Protein AF-A0A2R6J4U1-F1 (afdb_monomer_lite)

Secondary structure (DSSP, 8-state):
---SSHHHHHHHHHHHT---TTSSSPP-HHHHHHHHHHHHHHHHHSEEEHHHHHHHTGGG--TTS-HHHIIIIIIHHHHHTSTTEEPPPTT--EEEE---

pLDDT: mean 87.59, std 14.26, range [38.69, 97.19]

Structure (mmCIF, N/CA/C/O backbone):
data_AF-A0A2R6J4U1-F1
#
_entry.id   AF-A0A2R6J4U1-F1
#
loop_
_atom_site.group_PDB
_atom_site.id
_atom_site.type_symbol
_atom_site.label_atom_id
_atom_site.label_alt_id
_atom_site.label_comp_id
_atom_site.label_asym_id
_atom_site.label_entity_id
_atom_site.label_seq_id
_atom_site.pdbx_PDB_ins_code
_atom_site.Cartn_x
_atom_site.Cartn_y
_atom_site.Cartn_z
_atom_site.occupancy
_atom_site.B_iso_or_equiv
_atom_site.auth_seq_id
_atom_site.auth_comp_id
_atom_site.auth_asym_id
_atom_site.auth_atom_id
_atom_site.pdbx_PDB_model_num
ATOM 1 N N . MET A 1 1 ? -26.234 18.492 -7.049 1.00 38.69 1 MET A N 1
ATOM 2 C CA . MET A 1 1 ? -25.431 17.252 -7.011 1.00 38.69 1 MET A CA 1
ATOM 3 C C . MET A 1 1 ? -23.974 17.667 -6.953 1.00 38.69 1 MET A C 1
ATOM 5 O O . MET A 1 1 ? -23.422 18.041 -7.976 1.00 38.69 1 MET A O 1
ATOM 9 N N . ALA A 1 2 ? -23.393 17.754 -5.762 1.00 41.94 2 ALA A N 1
ATOM 10 C CA . ALA A 1 2 ? -22.019 18.206 -5.587 1.00 41.94 2 ALA A CA 1
ATOM 11 C C . ALA A 1 2 ? -21.324 17.318 -4.557 1.00 41.94 2 ALA A C 1
ATOM 13 O O . ALA A 1 2 ? -21.962 16.853 -3.616 1.00 41.94 2 ALA A O 1
ATOM 14 N N . SER A 1 3 ? -20.018 17.157 -4.758 1.00 44.16 3 SER A N 1
ATOM 15 C CA . SER A 1 3 ? -19.040 16.681 -3.776 1.00 44.16 3 SER A CA 1
ATOM 16 C C . SER A 1 3 ? -18.812 15.169 -3.699 1.00 44.16 3 SER A C 1
ATOM 18 O O . SER A 1 3 ? -19.198 14.483 -2.761 1.00 44.16 3 SER A O 1
ATOM 20 N N . SER A 1 4 ? -18.026 14.663 -4.652 1.00 43.28 4 SER A N 1
ATOM 21 C CA . SER A 1 4 ? -17.108 13.536 -4.392 1.00 43.28 4 SER A CA 1
ATOM 22 C C . SER A 1 4 ? -15.702 13.753 -4.978 1.00 43.28 4 SER A C 1
ATOM 24 O O . SER A 1 4 ? -14.849 12.877 -4.887 1.00 43.28 4 SER A O 1
ATOM 26 N N . ALA A 1 5 ? -15.415 14.936 -5.540 1.00 44.84 5 ALA A N 1
ATOM 27 C CA . ALA A 1 5 ? -14.123 15.232 -6.167 1.00 44.84 5 ALA A CA 1
ATOM 28 C C . ALA A 1 5 ? -13.001 15.581 -5.164 1.00 44.84 5 ALA A C 1
ATOM 30 O O . ALA A 1 5 ? -11.827 15.438 -5.493 1.00 44.84 5 ALA A O 1
ATOM 31 N N . GLY A 1 6 ? -13.336 15.982 -3.929 1.00 40.78 6 GLY A N 1
ATOM 32 C CA . GLY A 1 6 ? -12.351 16.451 -2.939 1.00 40.78 6 GLY A CA 1
ATOM 33 C C . GLY A 1 6 ? -11.407 15.367 -2.400 1.00 40.78 6 GLY A C 1
ATOM 34 O O . GLY A 1 6 ? -10.245 15.647 -2.124 1.00 40.78 6 GLY A O 1
ATOM 35 N N . GLY A 1 7 ? -11.858 14.109 -2.311 1.00 52.09 7 GLY A N 1
ATOM 36 C CA . GLY A 1 7 ? -11.033 13.013 -1.780 1.00 52.09 7 GLY A CA 1
ATOM 37 C C . GLY A 1 7 ? -9.926 12.539 -2.734 1.00 52.09 7 GLY A C 1
ATOM 38 O O . GLY A 1 7 ? -8.857 12.120 -2.293 1.00 52.09 7 GLY A O 1
ATOM 39 N N . SER A 1 8 ? -10.136 12.623 -4.054 1.00 56.88 8 SER A N 1
ATOM 40 C CA . SER A 1 8 ? -9.157 12.121 -5.037 1.00 56.88 8 SER A CA 1
ATOM 41 C C . SER A 1 8 ? -7.981 13.074 -5.270 1.00 56.88 8 SER A C 1
ATOM 43 O O . SER A 1 8 ? -6.875 12.609 -5.535 1.00 56.88 8 SER A O 1
ATOM 45 N N . THR A 1 9 ? -8.194 14.388 -5.147 1.00 60.91 9 THR A N 1
ATOM 46 C CA . THR A 1 9 ? -7.124 15.387 -5.305 1.00 60.91 9 THR A CA 1
ATOM 47 C C . THR A 1 9 ? -6.193 15.396 -4.094 1.00 60.91 9 THR A C 1
ATOM 49 O O . THR A 1 9 ? -4.976 15.393 -4.260 1.00 60.91 9 THR A O 1
ATOM 52 N N . ASN A 1 10 ? -6.748 15.290 -2.882 1.00 81.94 10 ASN A N 1
ATOM 53 C CA . ASN A 1 10 ? -5.950 15.276 -1.654 1.00 81.94 10 ASN A CA 1
ATOM 54 C C . ASN A 1 10 ? -5.075 14.017 -1.553 1.00 81.94 10 ASN A C 1
ATOM 56 O O . ASN A 1 10 ? -3.898 14.113 -1.227 1.00 81.94 10 ASN A O 1
ATOM 60 N N . THR A 1 11 ? -5.603 12.841 -1.919 1.00 85.00 11 THR A N 1
ATOM 61 C CA . THR A 1 11 ? -4.825 11.584 -1.882 1.00 85.00 11 THR A CA 1
ATOM 62 C C . THR A 1 11 ? -3.596 11.611 -2.786 1.00 85.00 11 THR A C 1
ATOM 64 O O . THR A 1 11 ? -2.553 11.093 -2.400 1.00 85.00 11 THR A O 1
ATOM 67 N N . ARG A 1 12 ? -3.689 12.236 -3.966 1.00 87.44 12 ARG A N 1
ATOM 68 C CA . ARG A 1 12 ? -2.543 12.374 -4.871 1.00 87.44 12 ARG A CA 1
ATOM 69 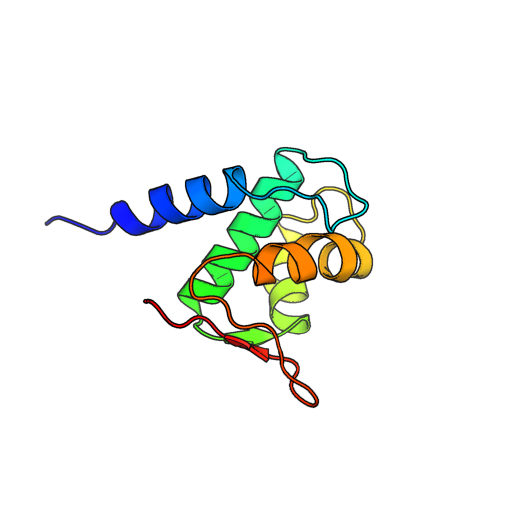C C . ARG A 1 12 ? -1.492 13.337 -4.321 1.00 87.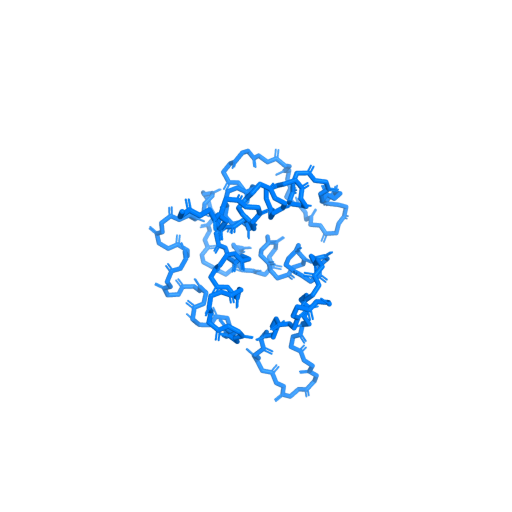44 12 ARG A C 1
ATOM 71 O O . ARG A 1 12 ? -0.317 12.997 -4.355 1.00 87.44 12 ARG A O 1
ATOM 78 N N . ALA A 1 13 ? -1.914 14.479 -3.780 1.00 88.19 13 ALA A N 1
ATOM 79 C CA . ALA A 1 13 ? -1.001 15.450 -3.182 1.00 88.19 13 ALA A CA 1
ATOM 80 C C . ALA A 1 13 ? -0.212 14.854 -2.003 1.00 88.19 13 ALA A C 1
ATOM 82 O O . ALA A 1 13 ? 0.988 15.081 -1.903 1.00 88.19 13 ALA A O 1
ATOM 83 N N . PHE A 1 14 ? -0.856 14.039 -1.157 1.00 89.00 14 PHE A N 1
ATOM 84 C CA . PHE A 1 14 ? -0.166 13.360 -0.055 1.00 89.00 14 PHE A CA 1
ATOM 85 C C . PHE A 1 14 ? 0.919 12.400 -0.543 1.00 89.00 14 PHE A C 1
ATOM 87 O O . PHE A 1 14 ? 2.019 12.412 -0.007 1.00 89.00 14 PHE A O 1
ATOM 94 N N . VAL A 1 15 ? 0.641 11.614 -1.587 1.00 89.44 15 VAL A N 1
ATOM 95 C CA . VAL A 1 15 ? 1.644 10.712 -2.175 1.00 89.44 15 VAL A CA 1
ATOM 96 C C . VAL A 1 15 ? 2.771 11.497 -2.840 1.00 89.44 15 VAL A C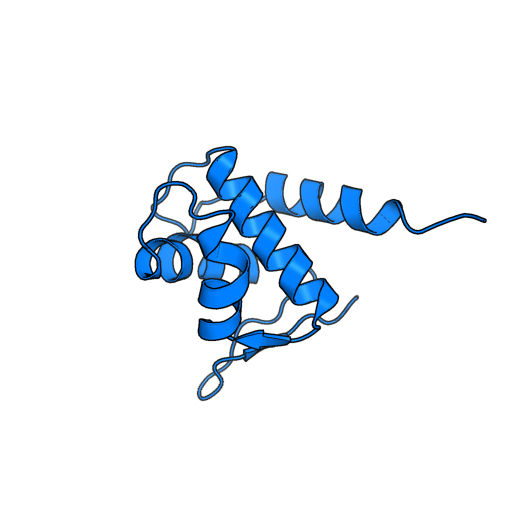 1
ATOM 98 O O . VAL A 1 15 ? 3.934 11.130 -2.718 1.00 89.44 15 VAL A O 1
ATOM 101 N N . GLU A 1 16 ? 2.453 12.602 -3.515 1.00 88.44 16 GLU A N 1
ATOM 102 C CA . GLU A 1 16 ? 3.467 13.431 -4.166 1.00 88.44 16 GLU A CA 1
ATOM 103 C C . GLU A 1 16 ? 4.392 14.157 -3.173 1.00 88.44 16 GLU A C 1
ATOM 105 O O . GLU A 1 16 ? 5.499 14.544 -3.558 1.00 88.44 16 GLU A O 1
ATOM 110 N N . ALA A 1 17 ? 3.954 14.309 -1.920 1.00 89.12 17 ALA A N 1
ATOM 111 C CA . ALA A 1 17 ? 4.714 14.888 -0.818 1.00 89.12 17 ALA A CA 1
ATOM 112 C C . ALA A 1 17 ? 5.562 13.867 -0.034 1.00 89.12 17 ALA A C 1
ATOM 114 O O . ALA A 1 17 ? 6.296 14.274 0.864 1.00 89.12 17 ALA A O 1
ATOM 115 N N . LEU A 1 18 ? 5.481 12.567 -0.351 1.00 89.75 18 LEU A N 1
ATOM 116 C CA . LEU A 1 18 ? 6.285 11.540 0.314 1.00 89.75 18 LEU A CA 1
ATOM 117 C C . LEU A 1 18 ? 7.777 11.740 0.036 1.00 89.75 18 LEU A C 1
ATOM 119 O O . LEU A 1 18 ? 8.188 11.974 -1.104 1.00 89.75 18 LEU A O 1
ATOM 123 N N . SER A 1 19 ? 8.580 11.602 1.090 1.00 82.06 19 SER A N 1
ATOM 124 C CA . SER A 1 19 ? 10.017 11.894 1.057 1.00 82.06 19 SER A CA 1
ATOM 125 C C . SER A 1 19 ? 10.834 10.786 0.381 1.00 82.06 19 SER A C 1
ATOM 127 O O . SER A 1 19 ? 11.920 11.037 -0.131 1.00 82.06 19 SER A O 1
ATOM 129 N N . TYR A 1 20 ? 10.318 9.549 0.362 1.00 87.44 20 TYR A N 1
ATOM 130 C CA . TYR A 1 20 ? 11.043 8.339 -0.059 1.00 87.44 20 TYR A CA 1
ATOM 131 C C . TYR A 1 20 ? 12.342 8.060 0.736 1.00 87.44 20 TYR A C 1
ATOM 133 O O . TYR A 1 20 ? 13.023 7.078 0.469 1.00 87.44 20 TYR A O 1
ATOM 141 N N . GLU A 1 21 ? 12.665 8.843 1.769 1.00 81.38 21 GLU A N 1
ATOM 142 C CA . GLU A 1 21 ? 13.887 8.693 2.579 1.00 81.38 21 GLU A CA 1
ATOM 143 C C . GLU A 1 21 ? 14.015 7.326 3.266 1.00 81.38 21 GLU A C 1
ATOM 145 O O . GLU A 1 21 ? 15.118 6.887 3.589 1.00 81.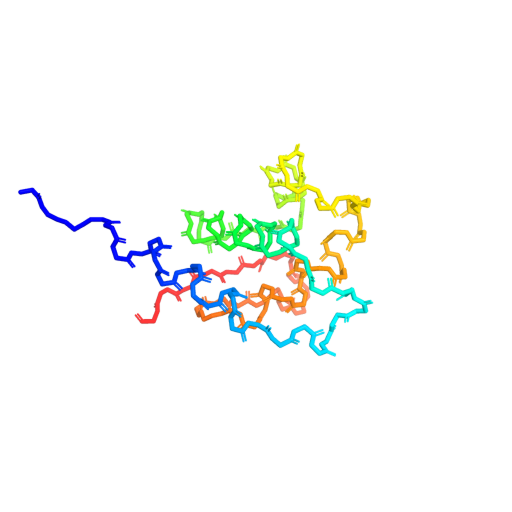38 21 GLU A O 1
ATOM 150 N N . HIS A 1 22 ? 12.894 6.639 3.488 1.00 77.50 22 HIS A N 1
ATOM 151 C CA . HIS A 1 22 ? 12.842 5.339 4.155 1.00 77.50 22 HIS A CA 1
ATOM 152 C C . HIS A 1 22 ? 12.684 4.153 3.196 1.00 77.50 22 HIS A C 1
ATOM 154 O O . HIS A 1 22 ? 12.531 3.018 3.649 1.00 77.50 22 HIS A O 1
ATOM 160 N N . THR A 1 23 ? 12.743 4.387 1.883 1.00 82.06 23 THR A N 1
ATOM 161 C CA . THR A 1 23 ? 12.757 3.329 0.870 1.00 82.06 23 THR A CA 1
ATOM 162 C C . THR A 1 23 ? 14.090 3.324 0.117 1.00 82.06 23 THR A C 1
ATOM 164 O O . THR A 1 23 ? 14.629 4.383 -0.193 1.00 82.06 23 THR A O 1
ATOM 167 N N . PRO A 1 24 ? 14.647 2.144 -0.211 1.00 85.06 24 PRO A N 1
ATOM 168 C CA . PRO A 1 24 ? 15.841 2.048 -1.054 1.00 85.06 24 PRO A CA 1
ATOM 169 C C . PRO A 1 24 ? 15.557 2.377 -2.532 1.00 85.06 24 PRO A C 1
ATOM 171 O O . PRO A 1 24 ? 16.447 2.259 -3.374 1.00 85.06 24 PRO A O 1
ATOM 174 N N . LEU A 1 25 ? 14.311 2.718 -2.875 1.00 89.06 25 LEU A N 1
ATOM 175 C CA . LEU A 1 25 ? 13.848 2.893 -4.240 1.00 89.06 25 LEU A CA 1
ATOM 176 C C . LEU A 1 25 ? 13.839 4.365 -4.644 1.00 89.06 25 LEU A C 1
ATOM 178 O O . LEU A 1 25 ? 13.256 5.210 -3.976 1.00 89.06 25 LEU A O 1
ATOM 182 N N . GLU A 1 26 ? 14.365 4.648 -5.832 1.00 89.62 26 GLU A N 1
ATOM 183 C CA . GLU A 1 26 ? 14.213 5.961 -6.461 1.00 89.62 26 GLU A CA 1
ATOM 184 C C . GLU A 1 26 ? 12.741 6.329 -6.697 1.00 89.62 26 GLU A C 1
ATOM 186 O O . GLU A 1 26 ? 11.907 5.496 -7.071 1.00 89.62 26 GLU A O 1
ATOM 191 N N . ARG A 1 27 ? 12.401 7.606 -6.573 1.00 91.19 27 ARG A N 1
ATOM 192 C CA . ARG A 1 27 ? 11.043 8.047 -6.875 1.00 91.19 27 ARG A CA 1
ATOM 193 C C . ARG A 1 27 ? 10.778 8.004 -8.381 1.00 91.19 27 ARG A C 1
ATOM 195 O O . ARG A 1 27 ? 11.484 8.618 -9.177 1.00 91.19 27 ARG A O 1
ATOM 202 N N . THR A 1 28 ? 9.706 7.323 -8.784 1.00 93.56 28 THR A N 1
ATOM 203 C CA . THR A 1 28 ? 9.217 7.332 -10.171 1.00 93.56 28 THR A CA 1
ATOM 204 C C . THR A 1 28 ? 7.705 7.501 -10.206 1.00 93.56 28 THR A C 1
ATOM 206 O O . THR A 1 28 ? 7.001 7.156 -9.258 1.00 93.56 28 THR A O 1
ATOM 209 N N . ARG A 1 29 ? 7.170 7.967 -11.340 1.00 91.88 29 ARG A N 1
ATOM 210 C CA . ARG A 1 29 ? 5.716 8.113 -11.513 1.00 91.88 29 ARG A CA 1
ATOM 211 C C . ARG A 1 29 ? 4.963 6.789 -11.343 1.00 91.88 29 ARG A C 1
ATOM 213 O O . ARG A 1 29 ? 3.847 6.792 -10.839 1.00 91.88 29 ARG A O 1
ATOM 220 N N . ALA A 1 30 ? 5.557 5.670 -11.760 1.00 94.31 30 ALA A N 1
ATOM 221 C CA . ALA A 1 30 ? 4.946 4.351 -11.616 1.00 94.31 30 ALA A CA 1
ATOM 222 C C . ALA A 1 30 ? 4.863 3.918 -10.142 1.00 94.31 30 ALA A C 1
ATOM 224 O O . ALA A 1 30 ? 3.856 3.341 -9.734 1.00 94.31 30 ALA A O 1
ATOM 225 N N . ARG A 1 31 ? 5.888 4.251 -9.349 1.00 94.94 31 ARG A N 1
ATOM 226 C CA . ARG A 1 31 ? 5.951 3.989 -7.907 1.00 94.94 31 ARG A CA 1
ATOM 227 C C . ARG A 1 31 ? 4.955 4.855 -7.133 1.00 94.94 31 ARG A C 1
ATOM 229 O O . ARG A 1 31 ? 4.159 4.313 -6.370 1.00 94.94 31 ARG A O 1
ATOM 236 N N . ASP A 1 32 ? 4.882 6.151 -7.443 1.00 94.69 32 ASP A N 1
ATOM 237 C CA . ASP A 1 32 ? 3.858 7.049 -6.886 1.00 94.69 32 ASP A CA 1
ATOM 238 C C . ASP A 1 32 ? 2.442 6.542 -7.207 1.00 94.69 32 ASP A C 1
ATOM 240 O O . ASP A 1 32 ? 1.579 6.461 -6.334 1.00 94.69 32 ASP A O 1
ATOM 244 N N . ASP A 1 33 ? 2.190 6.134 -8.454 1.00 95.06 33 ASP A N 1
ATOM 245 C CA . ASP A 1 33 ? 0.890 5.592 -8.856 1.00 95.06 33 ASP A CA 1
ATOM 246 C C . ASP A 1 33 ? 0.549 4.273 -8.129 1.00 95.06 33 ASP A C 1
ATOM 248 O O . ASP A 1 33 ? -0.629 4.015 -7.861 1.00 95.06 33 ASP A O 1
ATOM 252 N N . ALA A 1 34 ? 1.545 3.444 -7.799 1.00 96.69 34 ALA A N 1
ATOM 253 C CA . ALA A 1 34 ? 1.354 2.211 -7.039 1.00 96.69 34 ALA A CA 1
ATOM 254 C C . ALA A 1 34 ? 0.975 2.483 -5.579 1.00 96.69 34 ALA A C 1
ATOM 256 O O . ALA A 1 34 ? -0.024 1.939 -5.096 1.00 96.69 34 ALA A O 1
ATOM 257 N N . VAL A 1 35 ? 1.699 3.383 -4.908 1.00 96.56 35 VAL A N 1
ATOM 258 C CA . VAL A 1 35 ? 1.385 3.813 -3.536 1.00 96.56 35 VAL A CA 1
ATOM 259 C C . VAL A 1 35 ? 0.011 4.478 -3.489 1.00 96.56 35 VAL A C 1
ATOM 261 O O . VAL A 1 35 ? -0.817 4.148 -2.639 1.00 96.56 35 VAL A O 1
ATOM 264 N N . LEU A 1 36 ? -0.298 5.342 -4.460 1.00 95.75 36 LEU A N 1
ATOM 265 C CA . LEU A 1 36 ? -1.609 5.978 -4.578 1.00 95.75 36 LEU A CA 1
ATOM 266 C C . LEU A 1 36 ? -2.735 4.955 -4.757 1.00 95.75 36 LEU A C 1
ATOM 268 O O . LEU A 1 36 ? -3.811 5.112 -4.176 1.00 95.75 36 LEU A O 1
ATOM 272 N N . ALA A 1 37 ? -2.516 3.912 -5.558 1.00 96.50 37 ALA A N 1
ATOM 273 C CA . ALA A 1 37 ? -3.500 2.855 -5.751 1.00 96.50 37 ALA A CA 1
ATOM 274 C C . ALA A 1 37 ? -3.704 2.022 -4.475 1.00 96.50 37 ALA A C 1
ATOM 276 O O . ALA A 1 37 ? -4.852 1.743 -4.122 1.00 96.50 37 ALA A O 1
ATOM 277 N N . ALA A 1 38 ? -2.629 1.690 -3.754 1.00 96.75 38 ALA A N 1
ATOM 278 C CA . ALA A 1 38 ? -2.703 1.004 -2.465 1.00 96.75 38 ALA A CA 1
ATOM 279 C C . ALA A 1 38 ? -3.447 1.846 -1.418 1.00 96.75 38 ALA A C 1
ATOM 281 O O . ALA A 1 38 ? -4.347 1.344 -0.741 1.00 96.75 38 ALA A O 1
ATOM 282 N N . TYR A 1 39 ? -3.157 3.146 -1.353 1.00 95.75 39 TYR A N 1
ATOM 283 C CA . TYR A 1 39 ? -3.829 4.066 -0.442 1.00 95.75 39 TYR A CA 1
ATOM 284 C C . TYR A 1 39 ? -5.323 4.191 -0.758 1.00 95.75 39 TYR A C 1
ATOM 286 O O . TYR A 1 39 ? -6.164 4.001 0.117 1.00 95.75 39 TYR A O 1
ATOM 294 N N . LYS A 1 40 ? -5.688 4.398 -2.030 1.00 95.12 40 LYS A N 1
ATOM 295 C CA . LYS A 1 40 ? -7.097 4.426 -2.463 1.00 95.12 40 LYS A CA 1
ATOM 296 C C . LYS A 1 40 ? -7.823 3.117 -2.168 1.00 95.12 40 LYS A C 1
ATOM 298 O O . LYS A 1 40 ? -8.986 3.144 -1.755 1.00 95.12 40 LYS A O 1
ATOM 303 N N . TYR A 1 41 ? -7.152 1.980 -2.358 1.00 95.75 41 TYR A N 1
ATOM 304 C CA . TYR A 1 41 ? -7.701 0.674 -2.013 1.00 95.75 41 TYR A CA 1
ATOM 305 C C . TYR A 1 41 ? -8.003 0.591 -0.514 1.00 95.75 41 TYR A C 1
ATOM 307 O O . TYR A 1 41 ? -9.115 0.214 -0.138 1.00 95.75 41 TYR A O 1
ATOM 315 N N . LEU A 1 42 ? -7.057 1.004 0.332 1.00 95.56 42 LEU A N 1
ATOM 316 C CA . LEU A 1 42 ? -7.213 0.994 1.782 1.00 95.56 42 LEU A CA 1
ATOM 317 C C . LEU A 1 42 ? -8.314 1.955 2.261 1.00 95.56 42 LEU A C 1
ATOM 319 O O . LEU A 1 42 ? -9.132 1.562 3.087 1.00 95.56 42 LEU A O 1
ATOM 323 N N . ILE A 1 43 ? -8.408 3.166 1.704 1.00 93.88 43 ILE A N 1
ATOM 324 C CA . ILE A 1 43 ? -9.497 4.114 2.008 1.00 93.88 43 ILE A CA 1
ATOM 325 C C . ILE A 1 43 ? -10.862 3.496 1.690 1.00 93.88 43 ILE A C 1
ATOM 327 O O . ILE A 1 43 ? -11.801 3.612 2.478 1.00 93.88 43 ILE A O 1
ATOM 331 N N . THR A 1 44 ? -10.963 2.821 0.542 1.00 93.94 44 THR A N 1
ATOM 332 C CA . THR A 1 44 ? -12.214 2.214 0.065 1.00 93.94 44 THR A CA 1
ATOM 333 C C . THR A 1 44 ? -12.656 1.055 0.958 1.00 93.94 44 THR A C 1
ATOM 335 O O . THR A 1 44 ? -13.827 0.967 1.316 1.00 93.94 44 THR A O 1
ATOM 338 N N . HIS A 1 45 ? -11.726 0.181 1.349 1.00 94.12 45 HIS A N 1
ATOM 339 C CA . HIS A 1 45 ? -12.037 -1.038 2.104 1.00 94.12 45 HIS A CA 1
ATOM 340 C C . HIS A 1 45 ? -11.928 -0.864 3.623 1.00 94.12 45 HIS A C 1
ATOM 342 O O . HIS A 1 45 ? -12.280 -1.778 4.368 1.00 94.12 45 HIS A O 1
ATOM 348 N N . ARG A 1 46 ? -11.419 0.284 4.094 1.00 93.56 46 ARG A N 1
ATOM 349 C CA . ARG A 1 46 ? -11.081 0.626 5.494 1.00 93.56 46 ARG A CA 1
ATOM 350 C C . ARG A 1 46 ? -10.025 -0.259 6.150 1.00 93.56 46 ARG A C 1
ATOM 352 O O . ARG A 1 46 ? -9.374 0.170 7.097 1.00 93.56 46 ARG A O 1
ATOM 359 N N . THR A 1 47 ? -9.842 -1.475 5.655 1.00 94.94 47 THR A N 1
ATOM 360 C CA . THR A 1 47 ? -8.843 -2.436 6.098 1.00 94.94 47 THR A CA 1
ATOM 361 C C . THR A 1 47 ? -8.263 -3.175 4.900 1.00 94.94 47 THR A C 1
ATOM 363 O O . THR A 1 47 ? -8.969 -3.434 3.924 1.00 94.94 47 THR A O 1
ATOM 366 N N . ALA A 1 48 ? -6.979 -3.517 4.957 1.00 96.50 48 ALA A N 1
ATOM 367 C CA . ALA A 1 48 ? -6.343 -4.333 3.928 1.00 96.50 48 ALA A CA 1
ATOM 368 C C . ALA A 1 48 ? -5.212 -5.170 4.522 1.00 96.50 48 ALA A C 1
ATOM 370 O O . ALA A 1 48 ? -4.477 -4.705 5.386 1.00 96.50 48 ALA A O 1
ATOM 371 N N . SER A 1 49 ? -5.047 -6.402 4.045 1.00 95.31 49 SER A N 1
ATOM 372 C CA . SER A 1 49 ? -3.859 -7.208 4.346 1.00 95.31 49 SER A CA 1
ATOM 373 C C . SER A 1 49 ? -2.801 -7.054 3.254 1.00 95.31 49 SER A C 1
ATOM 375 O O . SER A 1 49 ? -3.129 -6.645 2.136 1.00 95.31 49 SER A O 1
ATOM 377 N N . ARG A 1 50 ? -1.558 -7.472 3.536 1.00 94.75 50 ARG A N 1
ATOM 378 C CA . ARG A 1 50 ? -0.522 -7.671 2.502 1.00 94.75 50 ARG A CA 1
ATOM 379 C C . ARG A 1 50 ? -1.065 -8.467 1.319 1.00 94.75 50 ARG A C 1
ATOM 381 O O . ARG A 1 50 ? -0.973 -8.024 0.181 1.00 94.75 50 ARG A O 1
ATOM 388 N N . LEU A 1 51 ? -1.695 -9.609 1.605 1.00 94.38 51 LEU A N 1
ATOM 389 C CA . LEU A 1 51 ? -2.257 -10.490 0.584 1.00 94.38 51 LEU A CA 1
ATOM 390 C C . LEU A 1 51 ? -3.325 -9.774 -0.251 1.00 94.38 51 LEU A C 1
ATOM 392 O O . LEU A 1 51 ? -3.337 -9.899 -1.469 1.00 94.38 51 LEU A O 1
ATOM 396 N N . SER A 1 52 ? -4.194 -8.985 0.382 1.00 95.94 52 SER A N 1
ATOM 397 C CA . SER A 1 52 ? -5.223 -8.210 -0.317 1.00 95.94 52 SER A CA 1
ATOM 398 C C . SER A 1 52 ? -4.616 -7.155 -1.243 1.00 95.94 52 SER A C 1
ATOM 400 O O . SER A 1 52 ? -5.086 -7.004 -2.368 1.00 95.94 52 SER A O 1
ATOM 402 N N . LEU A 1 53 ? -3.576 -6.448 -0.797 1.00 96.12 53 LEU A N 1
ATOM 403 C CA . LEU A 1 53 ? -2.887 -5.440 -1.606 1.00 96.12 53 LEU A CA 1
ATOM 404 C C . LEU A 1 53 ? -2.157 -6.086 -2.792 1.00 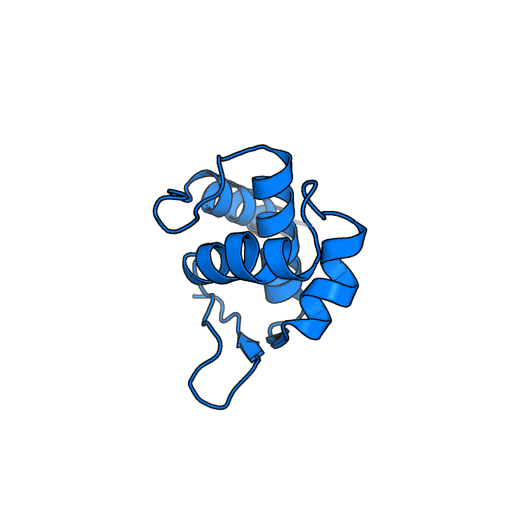96.12 53 LEU A C 1
ATOM 406 O O . LEU A 1 53 ? -2.345 -5.658 -3.930 1.00 96.12 53 LEU A O 1
ATOM 410 N N . VAL A 1 54 ? -1.416 -7.168 -2.550 1.00 96.75 54 VAL A N 1
ATOM 411 C CA . VAL A 1 54 ? -0.717 -7.923 -3.601 1.00 96.75 54 VAL A CA 1
ATOM 412 C C . VAL A 1 54 ? -1.699 -8.579 -4.581 1.00 96.75 54 VAL A C 1
ATOM 414 O O . VAL A 1 54 ? -1.433 -8.638 -5.772 1.00 96.75 54 VAL A O 1
ATOM 417 N N . ALA A 1 55 ? -2.872 -9.033 -4.139 1.00 96.38 55 ALA A N 1
ATOM 418 C CA . ALA A 1 55 ? -3.846 -9.648 -5.042 1.00 96.38 55 ALA A CA 1
ATOM 419 C C . ALA A 1 55 ? -4.616 -8.624 -5.897 1.00 96.38 55 ALA A C 1
ATOM 421 O O . ALA A 1 55 ? -4.963 -8.916 -7.039 1.00 96.38 55 ALA A O 1
ATOM 422 N N . ASN A 1 56 ? -4.914 -7.434 -5.359 1.00 97.19 56 ASN A N 1
ATOM 423 C CA . ASN A 1 56 ? -5.864 -6.503 -5.987 1.00 97.19 56 ASN A CA 1
ATOM 424 C C . ASN A 1 56 ? -5.226 -5.243 -6.583 1.00 97.19 56 ASN A C 1
ATOM 426 O O . ASN A 1 56 ? -5.822 -4.619 -7.466 1.00 97.19 56 ASN A O 1
ATOM 430 N N . VAL A 1 57 ? -4.046 -4.845 -6.102 1.00 97.06 57 VAL A N 1
ATOM 431 C CA . VAL A 1 57 ? -3.377 -3.601 -6.508 1.00 97.06 57 VAL A CA 1
ATOM 432 C C . VAL A 1 57 ? -2.160 -3.902 -7.375 1.00 97.06 57 VAL A C 1
ATOM 434 O O . VAL A 1 57 ? -2.081 -3.388 -8.492 1.00 97.06 57 VAL A O 1
ATOM 437 N N . TYR A 1 58 ? -1.266 -4.771 -6.897 1.00 96.38 58 TYR A N 1
ATOM 438 C CA . TYR A 1 58 ? -0.009 -5.106 -7.573 1.00 96.38 58 TYR A CA 1
ATOM 439 C C . TYR A 1 58 ? -0.172 -5.492 -9.058 1.00 96.38 58 TYR A C 1
ATOM 441 O O . TYR A 1 58 ? 0.493 -4.865 -9.875 1.00 96.38 58 TYR A O 1
ATOM 449 N N . PRO A 1 59 ? -1.115 -6.367 -9.484 1.00 96.81 59 PRO A N 1
ATOM 450 C CA . PRO A 1 59 ? -1.206 -6.804 -10.886 1.00 96.81 59 PRO A CA 1
ATOM 451 C C . PRO A 1 59 ? -1.533 -5.686 -11.885 1.00 96.81 59 PRO A C 1
ATOM 453 O O . PRO A 1 59 ? -1.489 -5.894 -13.093 1.00 96.81 59 PRO A O 1
ATOM 456 N N . ARG A 1 60 ? -1.948 -4.514 -11.392 1.00 95.38 60 ARG A N 1
ATOM 457 C CA . ARG A 1 60 ? -2.271 -3.336 -12.208 1.00 95.38 60 ARG A CA 1
ATOM 458 C C . ARG A 1 60 ? -1.242 -2.219 -12.053 1.00 95.38 60 ARG A C 1
ATOM 460 O O . ARG A 1 60 ? -1.308 -1.247 -12.804 1.00 95.38 60 ARG A O 1
ATOM 467 N N . ARG A 1 61 ? -0.392 -2.289 -11.024 1.00 95.38 61 ARG A N 1
ATOM 468 C CA . ARG A 1 61 ? 0.491 -1.213 -10.555 1.00 95.38 61 ARG A CA 1
ATOM 469 C C . ARG A 1 61 ? 1.762 -1.786 -9.914 1.00 95.38 61 ARG A C 1
ATOM 471 O O . ARG A 1 61 ? 2.112 -1.387 -8.810 1.00 95.38 61 ARG A O 1
ATOM 478 N N . ASP A 1 62 ? 2.435 -2.706 -10.597 1.00 94.44 62 ASP A N 1
ATOM 479 C CA . ASP A 1 62 ? 3.653 -3.383 -10.115 1.00 94.44 62 ASP A CA 1
ATOM 480 C C . ASP A 1 62 ? 4.888 -2.468 -10.033 1.00 94.44 62 ASP A C 1
ATOM 482 O O . ASP A 1 62 ? 5.850 -2.779 -9.339 1.00 94.44 62 ASP A O 1
ATOM 486 N N . ALA A 1 63 ? 4.866 -1.322 -10.721 1.00 94.00 63 ALA A N 1
ATOM 487 C CA . ALA A 1 63 ? 5.978 -0.374 -10.791 1.00 94.00 63 ALA A CA 1
ATOM 488 C C . ALA A 1 63 ? 7.324 -0.986 -11.251 1.00 94.00 63 ALA A C 1
ATOM 490 O O . ALA A 1 63 ? 8.379 -0.411 -10.975 1.00 94.00 63 ALA A O 1
ATOM 491 N N . GLY A 1 64 ? 7.284 -2.108 -11.980 1.00 94.00 64 GLY A N 1
ATOM 492 C CA . GLY A 1 64 ? 8.454 -2.851 -12.447 1.00 94.00 64 GLY A CA 1
ATOM 493 C C . GLY A 1 64 ? 9.182 -3.643 -11.359 1.00 94.00 64 GLY A C 1
ATOM 494 O O . GLY A 1 64 ? 10.351 -3.962 -11.549 1.00 94.00 64 GLY A O 1
ATOM 495 N N . LEU A 1 65 ? 8.528 -3.908 -10.227 1.00 94.94 65 LEU A N 1
ATOM 496 C CA . LEU A 1 65 ? 9.074 -4.647 -9.089 1.00 94.94 65 LEU A CA 1
ATOM 497 C C . LEU A 1 65 ? 8.409 -6.021 -8.983 1.00 94.94 65 LEU A C 1
ATOM 499 O O . LEU A 1 65 ? 7.265 -6.185 -9.407 1.00 94.94 65 LEU A O 1
ATOM 503 N N . ASP A 1 66 ? 9.085 -6.982 -8.357 1.00 96.81 66 ASP A N 1
ATOM 504 C CA . ASP A 1 66 ? 8.453 -8.235 -7.941 1.00 96.81 66 ASP A CA 1
ATOM 505 C C . ASP A 1 66 ? 7.464 -8.003 -6.789 1.00 96.81 66 ASP A C 1
ATOM 507 O O . ASP A 1 66 ? 7.558 -7.022 -6.056 1.00 96.81 66 ASP A O 1
ATOM 511 N N . ALA A 1 67 ? 6.517 -8.922 -6.585 1.00 95.06 67 ALA A N 1
ATOM 512 C CA . ALA A 1 67 ? 5.432 -8.742 -5.613 1.00 95.06 67 ALA A CA 1
ATOM 513 C C . ALA A 1 67 ? 5.919 -8.505 -4.172 1.00 95.06 67 ALA A C 1
ATOM 515 O O . ALA A 1 67 ? 5.327 -7.701 -3.445 1.00 95.06 67 ALA A O 1
ATOM 516 N N . ASP A 1 68 ? 6.983 -9.199 -3.761 1.00 95.69 68 ASP A N 1
ATOM 517 C CA . ASP A 1 68 ? 7.560 -9.037 -2.428 1.00 95.69 68 ASP A CA 1
ATOM 518 C C . ASP A 1 68 ? 8.304 -7.701 -2.305 1.00 95.69 68 ASP A C 1
ATOM 520 O O . ASP A 1 68 ? 8.051 -6.948 -1.370 1.00 95.69 68 ASP A O 1
ATOM 524 N N . GLU A 1 69 ? 9.128 -7.339 -3.292 1.00 95.62 69 GLU A N 1
ATOM 525 C CA . GLU A 1 69 ? 9.841 -6.055 -3.325 1.00 95.62 69 GLU A CA 1
ATOM 526 C C . GLU A 1 69 ? 8.871 -4.865 -3.381 1.00 95.62 69 GLU A C 1
ATOM 528 O O . GLU A 1 69 ? 8.993 -3.905 -2.618 1.00 95.62 69 GLU A O 1
ATOM 533 N N . TRP A 1 70 ? 7.843 -4.964 -4.221 1.00 97.00 70 TRP A N 1
ATOM 534 C CA . TRP A 1 70 ? 6.766 -3.990 -4.332 1.00 97.00 70 TRP A CA 1
ATOM 535 C C . TRP A 1 70 ? 6.068 -3.749 -2.997 1.00 97.00 70 TRP A C 1
ATOM 537 O O . TRP A 1 70 ? 5.767 -2.611 -2.639 1.00 97.00 70 TRP A O 1
ATOM 547 N N . TYR A 1 71 ? 5.789 -4.807 -2.239 1.00 95.75 71 TYR A N 1
ATOM 548 C CA . TYR A 1 71 ? 5.135 -4.631 -0.955 1.00 95.75 71 TYR A CA 1
ATOM 549 C C . TYR A 1 71 ? 6.116 -4.130 0.108 1.00 95.75 71 TYR A C 1
ATOM 551 O O . TYR A 1 71 ? 5.842 -3.116 0.743 1.00 95.75 71 TYR A O 1
ATOM 559 N N . ASP A 1 72 ? 7.239 -4.819 0.304 1.00 94.31 72 ASP A N 1
ATOM 560 C CA . ASP A 1 72 ? 8.121 -4.610 1.453 1.00 94.31 72 ASP A CA 1
ATOM 561 C C . ASP A 1 72 ? 8.995 -3.354 1.313 1.00 94.31 72 ASP A C 1
ATOM 563 O O . ASP A 1 72 ? 9.264 -2.688 2.311 1.00 94.31 72 ASP A O 1
ATOM 567 N N . GLN A 1 73 ? 9.403 -2.988 0.093 1.00 94.56 73 GLN A N 1
ATOM 568 C CA . GLN A 1 73 ? 10.285 -1.838 -0.138 1.00 94.56 73 GLN A CA 1
ATOM 569 C C . GLN A 1 73 ? 9.551 -0.585 -0.614 1.00 94.56 73 GLN A C 1
ATOM 571 O O . GLN A 1 73 ? 10.049 0.517 -0.389 1.00 94.56 73 GLN A O 1
ATOM 576 N N . LEU A 1 74 ? 8.390 -0.723 -1.265 1.00 95.31 74 LEU A N 1
ATOM 577 C CA . LEU A 1 74 ? 7.636 0.419 -1.788 1.00 95.31 74 LEU A CA 1
ATOM 578 C C . LEU A 1 74 ? 6.373 0.699 -0.974 1.00 95.31 74 LEU A C 1
ATOM 580 O O . LEU A 1 74 ? 6.243 1.769 -0.387 1.00 95.31 74 LEU A O 1
ATOM 584 N N . VAL A 1 75 ? 5.418 -0.232 -0.955 1.00 95.44 75 VAL A N 1
ATOM 585 C CA . VAL A 1 75 ? 4.080 0.059 -0.425 1.00 95.44 75 VAL A CA 1
ATOM 586 C C . VAL A 1 75 ? 4.065 0.139 1.090 1.00 95.44 75 VAL A C 1
ATOM 588 O O . VAL A 1 75 ? 3.561 1.120 1.613 1.00 95.44 75 VAL A O 1
ATOM 591 N N . ALA A 1 76 ? 4.592 -0.849 1.807 1.00 94.06 76 ALA A N 1
ATOM 592 C CA . ALA A 1 76 ? 4.551 -0.878 3.265 1.00 94.06 76 ALA A CA 1
ATOM 593 C C . ALA A 1 76 ? 5.178 0.367 3.929 1.00 94.06 76 ALA A C 1
ATOM 595 O O . ALA A 1 76 ? 4.483 0.981 4.740 1.00 94.06 76 ALA A O 1
ATOM 596 N N . PRO A 1 77 ? 6.419 0.793 3.607 1.00 93.69 77 PRO A N 1
ATOM 597 C CA . PRO A 1 77 ? 7.004 1.972 4.247 1.00 93.69 77 PRO A CA 1
ATOM 598 C C . PRO A 1 77 ? 6.212 3.245 3.924 1.00 93.69 77 PRO A C 1
ATOM 600 O O . PRO A 1 77 ? 5.793 3.960 4.830 1.00 93.69 77 PRO A O 1
ATOM 603 N N . LEU A 1 78 ? 5.908 3.477 2.645 1.00 94.81 78 LEU A N 1
ATOM 604 C CA . LEU A 1 78 ? 5.276 4.716 2.190 1.00 94.81 78 LEU A CA 1
ATOM 605 C C . LEU A 1 78 ? 3.796 4.819 2.566 1.00 94.81 78 LEU A C 1
ATOM 607 O O . LEU A 1 78 ? 3.292 5.904 2.839 1.00 94.81 78 LEU A O 1
ATOM 611 N N . LEU A 1 79 ? 3.077 3.697 2.603 1.00 94.06 79 LEU A N 1
ATOM 612 C CA . LEU A 1 79 ? 1.681 3.663 3.031 1.00 94.06 79 LEU A CA 1
ATOM 613 C C . LEU A 1 79 ? 1.549 4.025 4.516 1.00 94.06 79 LEU A C 1
ATOM 615 O O . LEU A 1 79 ? 0.561 4.648 4.890 1.00 94.06 79 LEU A O 1
ATOM 619 N N . GLY A 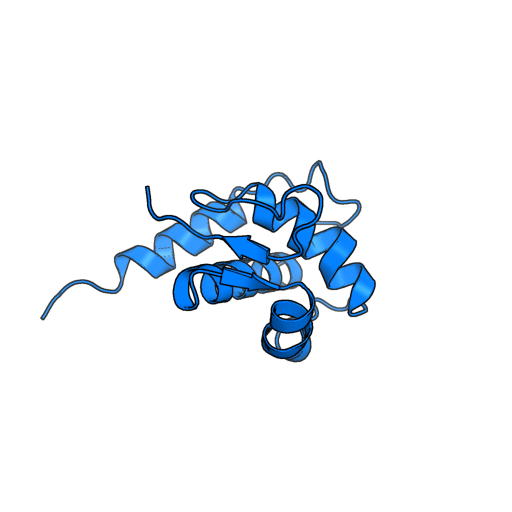1 80 ? 2.540 3.676 5.343 1.00 92.00 80 GLY A N 1
ATOM 620 C CA . GLY A 1 80 ? 2.579 4.031 6.765 1.00 92.00 80 GLY A CA 1
ATOM 621 C C . GLY A 1 80 ? 2.795 5.519 7.046 1.00 92.00 80 GLY A C 1
ATOM 622 O O . GLY A 1 80 ? 2.448 5.974 8.131 1.00 92.00 80 GLY A O 1
ATOM 623 N N . GLU A 1 81 ? 3.318 6.276 6.082 1.00 92.25 81 GLU A N 1
ATOM 624 C CA . GLU A 1 81 ? 3.517 7.728 6.189 1.00 92.25 81 GLU A CA 1
ATOM 625 C C . GLU A 1 81 ? 2.262 8.531 5.803 1.00 92.25 81 GLU A C 1
ATOM 627 O O . GLU A 1 81 ? 2.189 9.738 6.037 1.00 92.25 81 GLU A O 1
ATOM 632 N N . LEU A 1 82 ? 1.260 7.883 5.197 1.00 92.94 82 LEU A N 1
ATOM 633 C CA . LEU A 1 82 ? 0.074 8.567 4.690 1.00 92.94 82 LEU A CA 1
ATOM 634 C C . LEU A 1 82 ? -0.937 8.891 5.805 1.00 92.94 82 LEU A C 1
ATOM 636 O O . LEU A 1 82 ? -1.155 8.090 6.718 1.00 92.94 82 LEU A O 1
ATOM 640 N N . PRO A 1 83 ? -1.625 10.044 5.712 1.00 91.81 83 PRO A N 1
ATOM 641 C CA . PRO A 1 83 ? -2.555 10.488 6.746 1.00 91.81 83 PRO A CA 1
ATOM 642 C C . PRO A 1 83 ? -3.731 9.521 6.909 1.00 91.81 83 PRO A C 1
ATOM 644 O O . PRO A 1 83 ? -4.239 8.958 5.939 1.00 91.81 83 PRO A O 1
ATOM 647 N N . GLY A 1 84 ? -4.176 9.329 8.152 1.00 91.00 84 GLY A N 1
ATOM 648 C CA . GLY A 1 84 ? -5.266 8.410 8.492 1.00 91.00 84 GLY A CA 1
ATOM 649 C C . GLY A 1 84 ? -4.937 6.923 8.316 1.00 91.00 84 GLY A C 1
ATOM 650 O O . GLY A 1 84 ? -5.809 6.084 8.549 1.00 91.00 84 GLY A O 1
ATOM 651 N N . VAL A 1 85 ? -3.712 6.562 7.913 1.00 94.19 85 VAL A N 1
ATOM 652 C CA . VAL A 1 85 ? -3.273 5.168 7.808 1.00 94.19 85 VAL A CA 1
ATOM 653 C C . VAL A 1 85 ? -2.645 4.710 9.118 1.00 94.19 85 VAL A C 1
ATOM 655 O O . VAL A 1 85 ? -1.793 5.372 9.698 1.00 94.19 85 VAL A O 1
ATOM 658 N N . SER A 1 86 ? -3.056 3.535 9.585 1.00 93.75 86 SER A N 1
ATOM 659 C CA . SER A 1 86 ? -2.407 2.834 10.688 1.00 93.75 86 SER A CA 1
ATOM 660 C C . SER A 1 86 ? -1.742 1.557 10.169 1.00 93.75 86 SER A C 1
ATOM 662 O O . SER A 1 86 ? -2.441 0.713 9.585 1.00 93.75 86 SER A O 1
ATOM 664 N N . PRO A 1 87 ? -0.422 1.391 10.378 1.00 91.75 87 PRO A N 1
ATOM 665 C CA . PRO A 1 87 ? 0.278 0.178 9.991 1.00 91.75 87 PRO A CA 1
ATOM 666 C C . PRO A 1 87 ? -0.186 -1.029 10.821 1.00 91.75 87 PRO A C 1
ATOM 668 O O . PRO A 1 87 ? -0.737 -0.863 11.916 1.00 91.75 87 PRO A O 1
ATOM 671 N N . PRO A 1 88 ? 0.033 -2.260 10.329 1.00 89.44 88 PRO A N 1
ATOM 672 C CA . PRO A 1 88 ? -0.225 -3.465 11.100 1.00 89.44 88 PRO A CA 1
ATOM 673 C C . PRO A 1 88 ? 0.634 -3.473 12.373 1.00 89.44 88 PRO A C 1
ATOM 675 O O . PRO A 1 88 ? 1.855 -3.353 12.309 1.00 89.44 88 PRO A O 1
ATOM 678 N N . GLY A 1 89 ? -0.000 -3.612 13.539 1.00 82.06 89 GLY A N 1
ATOM 679 C CA . GLY A 1 89 ? 0.696 -3.753 14.821 1.00 82.06 89 GLY A CA 1
ATOM 680 C C . GLY A 1 89 ? 1.217 -5.179 15.064 1.00 82.06 89 GLY A C 1
ATOM 681 O O . GLY A 1 89 ? 0.853 -6.096 14.320 1.00 82.06 89 GLY A O 1
ATOM 682 N N . PRO A 1 90 ? 2.013 -5.400 16.130 1.00 73.75 90 PRO A N 1
ATOM 683 C CA . PRO A 1 90 ? 2.551 -6.715 16.483 1.00 73.75 90 PRO A CA 1
ATOM 684 C C . PRO A 1 90 ? 1.455 -7.789 16.558 1.00 73.75 90 PRO A C 1
ATOM 686 O O . PRO A 1 90 ? 0.456 -7.619 17.253 1.00 73.75 90 PRO A O 1
ATOM 689 N N . GLY A 1 91 ? 1.627 -8.891 15.821 1.00 71.56 91 GLY A N 1
ATOM 690 C CA . GLY A 1 91 ? 0.645 -9.983 15.752 1.00 71.56 91 GLY A CA 1
ATOM 691 C C . GLY A 1 91 ? -0.572 -9.718 14.853 1.00 71.56 91 GLY A C 1
ATOM 692 O O . GLY A 1 91 ? -1.455 -10.567 14.758 1.00 71.56 91 GLY A O 1
ATOM 693 N N . THR A 1 92 ? -0.627 -8.575 14.164 1.00 75.62 92 THR A N 1
ATOM 694 C CA . THR A 1 92 ? -1.673 -8.249 13.186 1.00 75.62 92 THR A CA 1
ATOM 695 C C . THR A 1 92 ? -1.053 -8.057 11.803 1.00 75.62 92 THR A C 1
ATOM 697 O O . THR A 1 92 ? 0.032 -7.502 11.679 1.00 75.62 92 THR A O 1
ATOM 700 N N . ALA A 1 93 ? -1.748 -8.490 10.750 1.00 87.12 93 ALA A N 1
ATOM 701 C CA . ALA A 1 93 ? -1.304 -8.332 9.359 1.00 87.12 93 ALA A CA 1
ATOM 702 C C . ALA A 1 93 ? -2.203 -7.368 8.560 1.00 87.12 93 ALA A C 1
ATOM 704 O O . ALA A 1 93 ? -2.272 -7.455 7.332 1.00 87.12 93 ALA A O 1
ATOM 705 N N . ILE A 1 94 ? -2.951 -6.505 9.259 1.00 94.00 94 ILE A N 1
ATOM 706 C CA . ILE A 1 94 ? -4.027 -5.688 8.691 1.00 94.00 94 ILE A CA 1
ATOM 707 C C . ILE A 1 94 ? -3.722 -4.202 8.868 1.00 94.00 94 ILE A C 1
ATOM 709 O O . ILE A 1 94 ? -3.656 -3.702 9.988 1.00 94.00 94 ILE A O 1
ATOM 713 N N . TRP A 1 95 ? -3.616 -3.508 7.742 1.00 95.62 95 TRP A N 1
ATOM 714 C CA . TRP A 1 95 ? -3.645 -2.056 7.636 1.00 95.62 95 TRP A CA 1
ATOM 715 C C . TRP A 1 95 ? -5.041 -1.538 7.945 1.00 95.62 95 TRP A C 1
ATOM 717 O O . TRP A 1 95 ? -6.031 -2.178 7.575 1.00 95.62 95 TRP A O 1
ATOM 727 N N . ARG A 1 96 ? -5.137 -0.361 8.563 1.00 94.44 96 ARG A N 1
ATOM 728 C CA . ARG A 1 96 ? -6.419 0.317 8.799 1.00 94.44 96 ARG A CA 1
ATOM 729 C C . ARG A 1 96 ? -6.372 1.739 8.281 1.00 94.44 96 ARG A C 1
ATOM 731 O O . ARG A 1 96 ? -5.329 2.380 8.342 1.00 94.44 96 ARG A O 1
ATOM 738 N N . TYR A 1 97 ? -7.513 2.218 7.808 1.00 93.94 97 TYR A N 1
ATOM 739 C CA . TYR A 1 97 ? -7.710 3.621 7.495 1.00 93.94 97 TYR A CA 1
ATOM 740 C C . TYR A 1 97 ? -8.858 4.201 8.308 1.00 93.94 97 TYR A C 1
ATOM 742 O O . TYR A 1 97 ? -10.011 3.774 8.171 1.00 93.94 97 TYR A O 1
ATOM 750 N N . THR A 1 98 ? -8.528 5.208 9.106 1.00 89.06 98 THR A N 1
ATOM 751 C CA . THR A 1 98 ? -9.472 5.992 9.895 1.00 89.06 98 THR A CA 1
ATOM 752 C C . THR A 1 98 ? -9.418 7.421 9.363 1.00 89.06 98 THR A C 1
ATOM 754 O O . THR A 1 98 ? -8.350 8.026 9.406 1.00 89.06 98 THR A O 1
ATOM 757 N N . PRO A 1 99 ? -10.521 7.951 8.803 1.00 79.00 99 PRO A N 1
ATOM 758 C CA . PRO A 1 99 ? -10.555 9.347 8.398 1.00 79.00 99 PRO A CA 1
ATOM 759 C C . PRO A 1 99 ? -10.402 10.220 9.648 1.00 79.00 99 PRO A C 1
ATOM 761 O O . PRO A 1 99 ? -11.026 9.921 10.668 1.00 79.00 99 PRO A O 1
ATOM 764 N N . GLU A 1 100 ? -9.548 11.236 9.557 1.00 63.56 100 GLU A N 1
ATOM 765 C CA . GLU A 1 100 ? -9.365 12.250 10.604 1.00 63.56 100 GLU A CA 1
ATOM 766 C C . GLU A 1 100 ? -10.630 13.091 10.822 1.00 63.56 100 GLU A C 1
ATOM 768 O O . GLU A 1 100 ? -11.378 13.315 9.835 1.00 63.56 100 GLU A O 1
#

Sequence (100 aa):
MASSAGGSTNTRAFVEALSYEHTPLERTRARDDAVLAAYKYLITHRTASRLSLVANVYPRRDAGLDADEWYDQLVAPLLGELPGVSPPGPGTAIWRYTPE

Foldseek 3Di:
DDDDPVVLVVLLVQLVPFPLPQAPDDDDPLLSVLLSQLLVVCVVVQKDFLCRSLVPRCVPRVSPPDSCCSVPRRRQVRNCSGPQWDHADPPGRMIGGDDD

Radius of gyration: 13.02 Å; chains: 1; bounding box: 41×29×29 Å